Protein AF-A0A926DIK0-F1 (afdb_monomer_lite)

Structure (mmCIF, N/CA/C/O backbone):
data_AF-A0A926DIK0-F1
#
_entry.id   AF-A0A926DIK0-F1
#
loop_
_atom_site.group_PDB
_atom_site.id
_atom_site.type_symbol
_atom_site.label_atom_id
_atom_site.label_alt_id
_atom_site.label_comp_id
_atom_site.label_asym_id
_atom_site.label_entity_id
_atom_site.label_seq_id
_atom_site.pdbx_PDB_ins_code
_atom_site.Cartn_x
_atom_site.Cartn_y
_atom_site.Cartn_z
_atom_site.occupancy
_atom_site.B_iso_or_equiv
_atom_site.auth_seq_id
_atom_site.auth_comp_id
_atom_site.auth_asym_id
_atom_site.auth_atom_id
_atom_site.pdbx_PDB_model_num
ATOM 1 N N . MET A 1 1 ? 5.891 -22.522 -7.531 1.00 52.00 1 MET A N 1
ATOM 2 C CA . MET A 1 1 ? 5.222 -21.951 -6.336 1.00 52.00 1 MET A CA 1
ATOM 3 C C . MET A 1 1 ? 3.835 -21.467 -6.745 1.00 52.00 1 MET A C 1
ATOM 5 O O . MET A 1 1 ? 3.735 -20.766 -7.744 1.00 52.00 1 MET A O 1
ATOM 9 N N . THR A 1 2 ? 2.765 -21.884 -6.063 1.00 61.81 2 THR A N 1
ATOM 10 C CA . THR A 1 2 ? 1.393 -21.467 -6.422 1.00 61.81 2 THR A CA 1
ATOM 11 C C . THR A 1 2 ? 1.157 -19.993 -6.056 1.00 61.81 2 THR A C 1
ATOM 13 O O . THR A 1 2 ? 1.782 -19.482 -5.125 1.00 61.81 2 THR A O 1
ATOM 16 N N . LYS A 1 3 ? 0.244 -19.292 -6.755 1.00 58.56 3 LYS A N 1
ATOM 17 C CA . LYS A 1 3 ? -0.091 -17.874 -6.471 1.00 58.56 3 LYS A CA 1
ATOM 18 C C . LYS A 1 3 ? -0.444 -17.636 -4.993 1.00 58.56 3 LYS A C 1
ATOM 20 O O . LYS A 1 3 ? -0.049 -16.624 -4.430 1.00 58.56 3 LYS A O 1
ATOM 25 N N . ARG A 1 4 ? -1.121 -18.597 -4.349 1.00 57.91 4 ARG A N 1
ATOM 26 C CA . ARG A 1 4 ? -1.450 -18.557 -2.913 1.00 57.91 4 ARG A CA 1
ATOM 27 C C . ARG A 1 4 ? -0.207 -18.624 -2.022 1.00 57.91 4 ARG A C 1
ATOM 29 O O . ARG A 1 4 ? -0.080 -17.791 -1.135 1.00 57.91 4 ARG A O 1
ATOM 36 N N . MET A 1 5 ? 0.733 -19.539 -2.281 1.00 61.88 5 MET A N 1
ATOM 37 C CA . MET A 1 5 ? 1.980 -19.625 -1.501 1.00 61.88 5 MET A CA 1
ATOM 38 C C . MET A 1 5 ? 2.801 -18.334 -1.571 1.00 61.88 5 MET A C 1
ATOM 40 O O . MET A 1 5 ? 3.366 -17.929 -0.561 1.00 61.88 5 MET A O 1
ATOM 44 N N . ARG A 1 6 ? 2.853 -17.674 -2.738 1.00 64.12 6 ARG A N 1
ATOM 45 C CA . ARG A 1 6 ? 3.571 -16.396 -2.899 1.00 64.12 6 ARG A CA 1
ATOM 46 C C . ARG A 1 6 ? 2.996 -15.287 -2.014 1.00 64.12 6 ARG A C 1
ATOM 48 O O . ARG A 1 6 ? 3.759 -14.564 -1.391 1.00 64.12 6 ARG A O 1
ATOM 55 N N . ILE A 1 7 ? 1.670 -15.198 -1.905 1.00 64.06 7 ILE A N 1
ATOM 56 C CA . ILE A 1 7 ? 1.001 -14.204 -1.050 1.00 64.06 7 ILE A CA 1
ATOM 57 C C . ILE A 1 7 ? 1.328 -14.447 0.423 1.00 64.06 7 ILE A C 1
ATOM 59 O O . ILE A 1 7 ? 1.678 -13.505 1.119 1.00 64.06 7 ILE A O 1
ATOM 63 N N . PHE A 1 8 ? 1.258 -15.695 0.895 1.00 63.16 8 PHE A N 1
ATOM 64 C CA . PHE A 1 8 ? 1.608 -16.016 2.284 1.00 63.16 8 PHE A CA 1
ATOM 65 C C . PHE A 1 8 ? 3.072 -15.698 2.602 1.00 63.16 8 PHE A C 1
ATOM 67 O O . PHE A 1 8 ? 3.363 -15.171 3.672 1.00 63.16 8 PHE A O 1
ATOM 74 N N . PHE A 1 9 ? 3.978 -15.977 1.662 1.00 70.00 9 PHE A N 1
ATOM 75 C CA . PHE A 1 9 ? 5.401 -15.698 1.832 1.00 70.00 9 PHE A CA 1
ATOM 76 C C . PHE A 1 9 ? 5.710 -14.196 1.907 1.00 70.00 9 PHE A C 1
ATOM 78 O O . PHE A 1 9 ? 6.619 -13.817 2.630 1.00 70.00 9 PHE A O 1
ATOM 85 N N . LEU A 1 10 ? 4.948 -13.347 1.207 1.00 69.88 10 LEU A N 1
ATOM 86 C CA . LEU A 1 10 ? 5.082 -11.885 1.272 1.00 69.88 10 LEU A CA 1
ATOM 87 C C . LEU A 1 10 ? 4.326 -11.268 2.461 1.00 69.88 10 LEU A C 1
ATOM 89 O O . LEU A 1 10 ? 4.790 -10.302 3.057 1.00 69.88 10 LEU A O 1
ATOM 93 N N . ALA A 1 11 ? 3.179 -11.833 2.841 1.00 68.81 11 ALA A N 1
ATOM 94 C CA . ALA A 1 11 ? 2.358 -11.317 3.934 1.00 68.81 11 ALA A CA 1
ATOM 95 C C . ALA A 1 11 ? 3.003 -11.509 5.311 1.00 68.81 11 ALA A C 1
ATOM 97 O O . ALA A 1 11 ? 2.856 -10.651 6.173 1.00 68.81 11 ALA A O 1
ATOM 98 N N . LEU A 1 12 ? 3.715 -12.620 5.526 1.00 72.00 12 LEU A N 1
ATOM 99 C CA . LEU A 1 12 ? 4.372 -12.905 6.803 1.00 72.00 12 LEU A CA 1
ATOM 100 C C . LEU A 1 12 ? 5.436 -11.848 7.177 1.00 72.00 12 LEU A C 1
ATOM 102 O O . LEU A 1 12 ? 5.334 -11.290 8.271 1.00 72.00 12 LEU A O 1
ATOM 106 N N . PRO A 1 13 ? 6.416 -11.513 6.311 1.00 72.69 13 PRO A N 1
ATOM 107 C CA . PRO A 1 13 ? 7.350 -10.433 6.596 1.00 72.69 13 PRO A CA 1
ATOM 108 C C . PRO A 1 13 ? 6.644 -9.075 6.647 1.00 72.69 13 PRO A C 1
ATOM 110 O O . PRO A 1 13 ? 6.965 -8.289 7.527 1.00 72.69 13 PRO A O 1
ATOM 113 N N . ALA A 1 14 ? 5.643 -8.809 5.798 1.00 72.81 14 ALA A N 1
ATOM 114 C CA . ALA A 1 14 ? 4.889 -7.552 5.847 1.00 72.81 14 ALA A CA 1
ATOM 115 C C . ALA A 1 14 ? 4.163 -7.344 7.192 1.00 72.81 14 ALA A C 1
ATOM 117 O O . ALA A 1 14 ? 4.190 -6.251 7.752 1.00 72.81 14 ALA A O 1
ATOM 118 N N . LEU A 1 15 ? 3.555 -8.395 7.752 1.00 70.44 15 LEU A N 1
ATOM 119 C CA . LEU A 1 15 ? 2.962 -8.359 9.092 1.00 70.44 15 LEU A CA 1
ATOM 120 C C . LEU A 1 15 ? 4.030 -8.153 10.169 1.00 70.44 15 LEU A C 1
ATOM 122 O O . LEU A 1 15 ? 3.824 -7.356 11.078 1.00 70.44 15 LEU A O 1
ATOM 126 N N . LEU A 1 16 ? 5.179 -8.828 10.061 1.00 74.31 16 LEU A N 1
ATOM 127 C CA . LEU A 1 16 ? 6.291 -8.632 10.991 1.00 74.31 16 LEU A CA 1
ATOM 128 C C . LEU A 1 16 ? 6.796 -7.181 10.970 1.00 74.31 16 LEU A C 1
ATOM 130 O O . LEU A 1 16 ? 6.979 -6.597 12.033 1.00 74.31 16 LEU A O 1
ATOM 134 N N . PHE A 1 17 ? 6.975 -6.582 9.790 1.00 70.56 17 PHE A N 1
ATOM 135 C CA . PHE A 1 17 ? 7.366 -5.176 9.649 1.00 70.56 17 PHE A CA 1
ATOM 136 C C . PHE A 1 17 ? 6.332 -4.230 10.265 1.00 70.56 17 PHE A C 1
ATOM 138 O O . PHE A 1 17 ? 6.708 -3.301 10.975 1.00 70.56 17 PHE A O 1
ATOM 145 N N . LEU A 1 18 ? 5.043 -4.513 10.074 1.00 73.62 18 LEU A N 1
ATOM 146 C CA . LEU A 1 18 ? 3.951 -3.757 10.684 1.00 73.62 18 LEU A CA 1
ATOM 147 C C . LEU A 1 18 ? 4.017 -3.808 12.226 1.00 73.62 18 LEU A C 1
ATOM 149 O O . LEU A 1 18 ? 3.893 -2.785 12.897 1.00 73.62 18 LEU A O 1
AT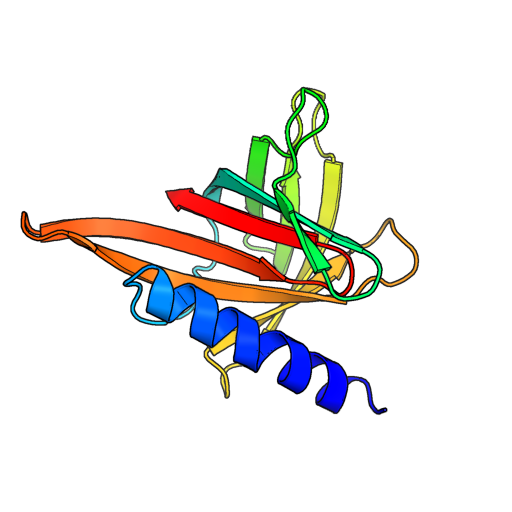OM 153 N N . PHE A 1 19 ? 4.286 -4.985 12.801 1.00 71.56 19 PHE A N 1
ATOM 154 C CA . PHE A 1 19 ? 4.485 -5.135 14.248 1.00 71.56 19 PHE A CA 1
ATOM 155 C C . PHE A 1 19 ? 5.746 -4.423 14.750 1.00 71.56 19 PHE A C 1
ATOM 157 O O . PHE A 1 19 ? 5.711 -3.805 15.812 1.00 71.56 19 PHE A O 1
ATOM 164 N N . LEU A 1 20 ? 6.852 -4.479 14.000 1.00 68.44 20 LEU A N 1
ATOM 165 C CA . LEU A 1 20 ? 8.092 -3.763 14.334 1.00 68.44 20 LEU A CA 1
ATOM 166 C C . LEU A 1 20 ? 7.898 -2.241 14.314 1.00 68.44 20 LEU A C 1
ATOM 168 O O . LEU A 1 20 ? 8.534 -1.527 15.083 1.00 68.44 20 LEU A O 1
ATOM 172 N N . GLN A 1 21 ? 6.974 -1.757 13.487 1.00 66.19 21 GLN A N 1
ATOM 173 C CA . GLN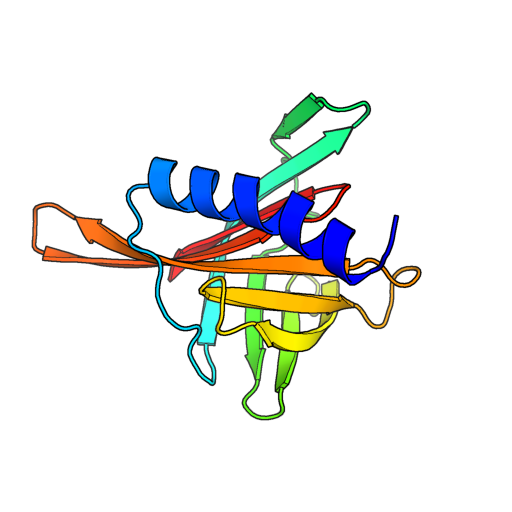 A 1 21 ? 6.503 -0.376 13.474 1.00 66.19 21 GLN A CA 1
ATOM 174 C C . GLN A 1 21 ? 5.541 -0.047 14.634 1.00 66.19 21 GLN A C 1
ATOM 176 O O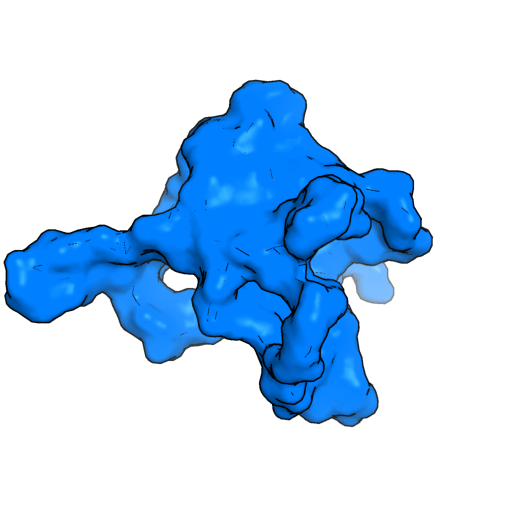 . GLN A 1 21 ? 5.022 1.064 14.687 1.00 66.19 21 GLN A O 1
ATOM 181 N N . GLY A 1 22 ? 5.280 -0.970 15.566 1.00 70.75 22 GLY A N 1
ATOM 182 C CA . GLY A 1 22 ? 4.391 -0.750 16.711 1.00 70.75 22 GLY A CA 1
ATOM 183 C C . GLY A 1 22 ? 2.903 -0.716 16.355 1.00 70.75 22 GLY A C 1
ATOM 184 O O . GLY A 1 22 ? 2.096 -0.231 17.149 1.00 70.75 22 GLY A O 1
ATOM 185 N N . CYS A 1 23 ? 2.527 -1.202 15.172 1.00 77.56 23 CYS A N 1
ATOM 186 C CA . CYS A 1 23 ? 1.140 -1.227 14.733 1.00 77.56 23 CYS A CA 1
ATOM 187 C C . CYS A 1 23 ? 0.448 -2.525 15.160 1.00 77.56 23 CYS A C 1
ATOM 189 O O . CYS A 1 23 ? 0.994 -3.621 15.015 1.00 77.56 23 CYS A O 1
ATOM 191 N N . ALA A 1 24 ? -0.800 -2.407 15.610 1.00 81.88 24 ALA A N 1
ATOM 192 C CA . ALA A 1 24 ? -1.709 -3.539 15.712 1.00 81.88 24 ALA A CA 1
ATOM 193 C C . ALA A 1 24 ? -2.349 -3.792 14.333 1.00 81.88 24 ALA A C 1
ATOM 195 O O . ALA A 1 24 ? -2.938 -2.860 13.774 1.00 81.88 24 ALA A O 1
ATOM 196 N N . PRO A 1 25 ? -2.259 -5.011 13.769 1.00 79.31 25 PRO A N 1
ATOM 197 C CA . PRO A 1 25 ? -2.951 -5.355 12.532 1.00 79.31 25 PRO A CA 1
ATOM 198 C C . PRO A 1 25 ? -4.456 -5.086 12.623 1.00 79.31 25 PRO A C 1
ATOM 200 O O . PRO A 1 25 ? -5.100 -5.402 13.626 1.00 79.31 25 PRO A O 1
ATOM 203 N N . ALA A 1 26 ? -5.018 -4.500 11.569 1.00 79.81 26 ALA A N 1
ATOM 204 C CA . ALA A 1 26 ? -6.419 -4.106 11.514 1.00 79.81 26 ALA A CA 1
ATOM 205 C C . ALA A 1 26 ? -7.033 -4.416 10.141 1.00 79.81 26 ALA A C 1
ATOM 207 O O . ALA A 1 26 ? -6.344 -4.721 9.166 1.00 79.81 26 ALA A O 1
ATOM 208 N N . ALA A 1 27 ? -8.362 -4.355 10.049 1.00 81.50 27 ALA A N 1
ATOM 209 C CA . ALA A 1 27 ? -9.045 -4.498 8.770 1.00 81.50 27 ALA A CA 1
ATOM 210 C C . ALA A 1 27 ? -8.851 -3.233 7.922 1.00 81.50 27 ALA A C 1
ATOM 212 O O . ALA A 1 27 ? -9.096 -2.127 8.397 1.00 81.50 27 ALA A O 1
ATOM 213 N N . LEU A 1 28 ? -8.454 -3.401 6.657 1.00 83.69 28 LEU A N 1
ATOM 214 C CA . LEU A 1 28 ? -8.312 -2.282 5.726 1.00 83.69 28 LEU A CA 1
ATOM 215 C C . LEU A 1 28 ? -9.669 -1.577 5.514 1.00 83.69 28 LEU A C 1
ATOM 217 O O . LEU A 1 28 ? -10.639 -2.274 5.173 1.00 83.69 28 LEU A O 1
ATOM 221 N N . PRO A 1 29 ? -9.744 -0.235 5.637 1.00 85.81 29 PRO A N 1
ATOM 222 C CA . PRO A 1 29 ? -10.982 0.511 5.414 1.00 85.81 29 PRO A CA 1
ATOM 223 C C . PRO A 1 29 ? -11.475 0.398 3.959 1.00 85.81 29 PRO A C 1
ATOM 225 O O . PRO A 1 29 ? -10.785 -0.109 3.070 1.00 85.81 29 PRO A O 1
ATOM 228 N N . GLU A 1 30 ? -12.711 0.834 3.702 1.00 84.88 30 GLU A N 1
ATOM 229 C CA . GLU A 1 30 ? -13.298 0.820 2.350 1.00 84.88 30 GLU A CA 1
ATOM 230 C C . GLU A 1 30 ? -12.676 1.862 1.420 1.00 84.88 30 GLU A C 1
ATOM 232 O O . GLU A 1 30 ? -12.480 1.601 0.233 1.00 84.88 30 GLU A O 1
ATOM 237 N N . THR A 1 31 ? -12.324 3.013 1.983 1.00 88.44 31 THR A N 1
ATOM 238 C CA . THR A 1 31 ? -11.684 4.139 1.305 1.00 88.44 31 THR A CA 1
ATOM 239 C C . THR A 1 31 ? -10.648 4.769 2.222 1.00 88.44 31 THR A C 1
ATOM 241 O O . THR A 1 31 ? -10.788 4.731 3.445 1.00 88.44 31 THR A O 1
ATOM 244 N N . GLY A 1 32 ? -9.643 5.418 1.646 1.00 90.88 32 GLY A N 1
ATOM 245 C CA . GLY A 1 32 ? -8.675 6.193 2.416 1.00 90.88 32 GLY A CA 1
ATOM 246 C C . GLY A 1 32 ? -7.555 6.735 1.545 1.00 90.88 32 GLY A C 1
ATOM 247 O O . GLY A 1 32 ? -7.350 6.252 0.432 1.00 90.88 32 GLY A O 1
ATOM 248 N N . GLY A 1 33 ? -6.858 7.747 2.049 1.00 93.88 33 GLY A N 1
ATOM 249 C CA . GLY A 1 33 ? -5.629 8.273 1.472 1.00 93.88 33 GLY A CA 1
ATOM 250 C C . GLY A 1 33 ? -4.540 8.291 2.536 1.00 93.88 33 GLY A C 1
ATOM 251 O O . GLY A 1 33 ? -4.839 8.607 3.686 1.00 93.88 33 GLY A O 1
ATOM 252 N N . TRP A 1 34 ? -3.321 7.937 2.143 1.00 95.19 34 TRP A N 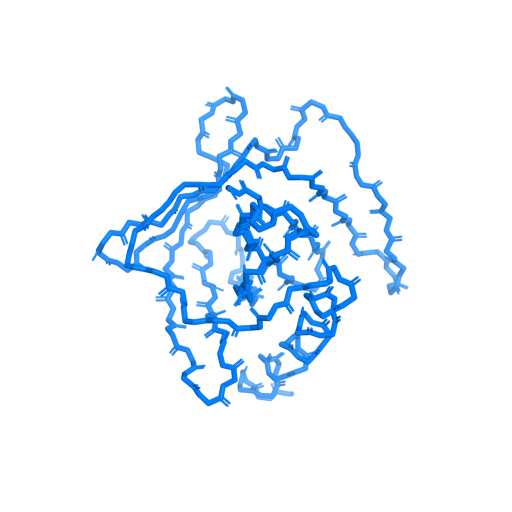1
ATOM 253 C CA . TRP A 1 34 ? -2.139 7.932 3.003 1.00 95.19 34 TRP A CA 1
ATOM 254 C C . TRP A 1 34 ? -0.971 8.591 2.273 1.00 95.19 34 TRP A C 1
ATOM 256 O O . TRP A 1 34 ? -0.844 8.455 1.052 1.00 95.19 34 TRP A O 1
ATOM 266 N N . GLU A 1 35 ? -0.111 9.268 3.021 1.00 95.50 35 GLU A N 1
ATOM 267 C CA . GLU A 1 35 ? 1.120 9.883 2.524 1.00 95.50 35 GLU A CA 1
ATOM 268 C C . GLU A 1 35 ? 2.276 8.886 2.602 1.00 95.50 35 GLU A C 1
ATOM 270 O O . GLU A 1 35 ? 2.261 7.981 3.437 1.00 95.50 35 GLU A O 1
ATOM 275 N N . LEU A 1 36 ? 3.264 8.997 1.711 1.00 93.56 36 LEU A N 1
ATOM 276 C CA . LEU A 1 36 ? 4.445 8.135 1.781 1.00 93.56 36 LEU A CA 1
ATOM 277 C C . LEU A 1 36 ? 5.267 8.487 3.032 1.00 93.56 36 LEU A C 1
ATOM 279 O O . LEU A 1 36 ? 5.742 9.609 3.169 1.00 93.56 36 LEU A O 1
ATOM 283 N N . GLU A 1 37 ? 5.479 7.509 3.912 1.00 92.75 37 GLU A N 1
ATOM 284 C CA . GLU A 1 37 ? 6.376 7.619 5.069 1.00 92.75 37 GLU A CA 1
ATOM 285 C C . GLU A 1 37 ? 7.796 7.176 4.694 1.00 92.75 37 GLU A C 1
ATOM 287 O O . GLU A 1 37 ? 8.779 7.822 5.049 1.00 92.75 37 GLU A O 1
ATOM 292 N N . SER A 1 38 ? 7.919 6.057 3.972 1.00 91.62 38 SER A N 1
ATOM 293 C CA . SER A 1 38 ? 9.211 5.540 3.514 1.00 91.62 38 SER A CA 1
ATOM 294 C C . SER A 1 38 ? 9.072 4.607 2.315 1.00 91.62 38 SER A C 1
ATOM 296 O O . SER A 1 38 ? 8.042 3.960 2.115 1.00 91.62 38 SER A O 1
ATOM 298 N N . ALA A 1 39 ? 10.141 4.519 1.526 1.00 90.94 39 ALA A N 1
ATOM 299 C CA . ALA A 1 39 ? 10.252 3.606 0.400 1.00 90.94 39 ALA A CA 1
ATOM 300 C C . ALA A 1 39 ? 11.572 2.833 0.466 1.00 90.94 39 ALA A C 1
ATOM 302 O O . ALA A 1 39 ? 12.617 3.365 0.847 1.00 90.94 39 ALA A O 1
ATOM 303 N N . SER A 1 40 ? 11.531 1.570 0.066 1.00 90.44 40 SER A N 1
ATOM 304 C CA . SER A 1 40 ? 12.709 0.725 -0.070 1.00 90.44 40 SER A CA 1
ATOM 305 C C . SER A 1 40 ? 12.617 -0.128 -1.327 1.00 90.44 40 SER A C 1
ATOM 307 O O . SER A 1 40 ? 11.532 -0.568 -1.707 1.00 90.44 40 SER A O 1
ATOM 309 N N . ILE A 1 41 ? 13.761 -0.388 -1.948 1.00 87.75 41 ILE A N 1
ATOM 310 C CA . ILE A 1 41 ? 13.905 -1.277 -3.103 1.00 87.75 41 ILE A CA 1
ATOM 311 C C . ILE A 1 41 ? 14.575 -2.565 -2.626 1.00 87.75 41 ILE A C 1
ATOM 313 O O . ILE A 1 41 ? 15.454 -2.541 -1.761 1.00 87.75 41 ILE A O 1
ATOM 317 N N . ILE A 1 42 ? 14.129 -3.693 -3.168 1.00 85.06 42 ILE A N 1
ATOM 318 C CA . ILE A 1 42 ? 14.695 -5.012 -2.908 1.00 85.06 42 ILE A CA 1
ATOM 319 C C . ILE A 1 42 ? 15.530 -5.416 -4.123 1.00 85.06 42 ILE A C 1
ATOM 321 O O . ILE A 1 42 ? 14.984 -5.703 -5.187 1.00 85.06 42 ILE A O 1
ATOM 325 N N . GLU A 1 43 ? 16.849 -5.483 -3.955 1.00 84.12 43 GLU A N 1
ATOM 326 C CA . GLU A 1 43 ? 17.787 -5.900 -5.001 1.00 84.12 43 GLU A CA 1
ATOM 327 C C . GLU A 1 43 ? 18.680 -7.019 -4.473 1.00 84.12 43 GLU A C 1
ATOM 329 O O . GLU A 1 43 ? 19.273 -6.910 -3.404 1.00 84.12 43 GLU A O 1
ATOM 334 N N . ASN A 1 44 ? 18.762 -8.140 -5.199 1.00 84.25 44 ASN A N 1
ATOM 335 C CA . ASN A 1 44 ? 19.580 -9.301 -4.815 1.00 84.25 44 ASN A CA 1
ATOM 336 C C . ASN A 1 44 ? 19.346 -9.797 -3.367 1.00 84.25 44 ASN A C 1
ATOM 338 O O . ASN A 1 44 ? 20.257 -10.307 -2.717 1.00 84.25 44 ASN A O 1
ATOM 342 N N . GLY A 1 45 ? 18.117 -9.651 -2.857 1.00 77.62 45 GLY A N 1
ATOM 343 C CA . GLY A 1 45 ? 17.739 -10.036 -1.492 1.00 77.62 45 GLY A CA 1
ATOM 344 C C . GLY A 1 45 ? 18.153 -9.040 -0.402 1.00 77.62 45 GLY A C 1
ATOM 345 O O . GLY A 1 45 ? 17.939 -9.319 0.777 1.00 77.62 45 GLY A O 1
ATOM 346 N N . GLN A 1 46 ? 18.720 -7.893 -0.774 1.00 83.62 46 GLN A N 1
ATOM 347 C CA . GLN A 1 46 ? 19.029 -6.785 0.125 1.00 83.62 46 GLN A CA 1
ATOM 348 C C . GLN A 1 46 ? 17.962 -5.695 0.017 1.00 83.62 46 GLN A C 1
ATOM 350 O O . GLN A 1 46 ? 17.396 -5.471 -1.050 1.00 83.62 46 GLN A O 1
ATOM 355 N N . ILE A 1 47 ? 17.674 -5.039 1.143 1.00 85.56 47 ILE A N 1
ATOM 356 C CA . ILE A 1 47 ? 16.714 -3.936 1.228 1.00 85.56 47 ILE A CA 1
ATOM 357 C C . ILE A 1 47 ? 17.508 -2.632 1.283 1.00 85.56 47 ILE A C 1
ATOM 359 O O . ILE A 1 47 ? 18.307 -2.431 2.199 1.00 85.56 47 ILE A O 1
ATOM 363 N N . HIS A 1 48 ? 17.269 -1.752 0.317 1.00 87.12 48 HIS A N 1
ATOM 364 C CA . HIS A 1 48 ? 17.897 -0.439 0.218 1.00 87.12 48 HIS A CA 1
ATOM 365 C C . HIS A 1 48 ? 16.842 0.644 0.405 1.00 87.12 48 HIS A C 1
ATOM 367 O O . HIS A 1 48 ? 15.799 0.603 -0.246 1.00 87.12 48 HIS A O 1
ATOM 373 N N . MET A 1 49 ? 17.107 1.621 1.272 1.00 89.62 49 MET A N 1
ATOM 374 C CA . MET A 1 49 ? 16.261 2.810 1.369 1.00 89.62 49 MET A CA 1
ATOM 375 C C . MET A 1 49 ? 16.316 3.574 0.049 1.00 89.62 49 MET A C 1
ATOM 377 O O . MET A 1 49 ? 17.398 3.827 -0.480 1.00 89.62 49 MET A O 1
ATOM 381 N N . ALA A 1 50 ? 15.146 3.899 -0.489 1.00 87.81 50 ALA A N 1
ATOM 382 C CA . ALA A 1 50 ? 15.028 4.658 -1.719 1.00 87.81 50 ALA A CA 1
ATOM 383 C C . ALA A 1 50 ? 14.862 6.143 -1.383 1.00 87.81 50 ALA A C 1
ATOM 385 O O . ALA A 1 50 ? 14.051 6.501 -0.531 1.00 87.81 50 ALA A O 1
ATOM 386 N N . GLU A 1 51 ? 15.608 6.998 -2.078 1.00 85.31 51 GLU A N 1
ATOM 387 C CA . GLU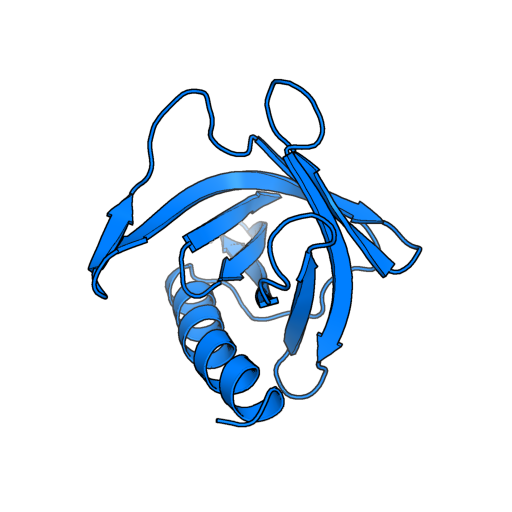 A 1 51 ? 15.565 8.455 -1.940 1.00 85.31 51 GLU A CA 1
ATOM 388 C C . GLU A 1 51 ? 15.495 9.098 -3.333 1.00 85.31 51 GLU A C 1
ATOM 390 O O . GLU A 1 51 ? 16.068 8.578 -4.293 1.00 85.31 51 GLU A O 1
ATOM 395 N N . GLY A 1 52 ? 14.791 10.227 -3.461 1.00 79.00 52 GLY A N 1
ATOM 396 C CA . GLY A 1 52 ? 14.749 11.018 -4.695 1.00 79.00 52 GLY A CA 1
ATOM 397 C C . GLY A 1 52 ? 13.357 11.514 -5.094 1.00 79.00 52 GLY A C 1
ATOM 398 O O . GLY A 1 52 ? 12.345 11.172 -4.489 1.00 79.00 52 GLY A O 1
ATOM 399 N N . GLU A 1 53 ? 13.311 12.326 -6.152 1.00 71.38 53 GLU A N 1
ATOM 400 C CA . GLU A 1 53 ? 12.101 13.047 -6.592 1.00 71.38 53 GLU A CA 1
ATOM 401 C C . GLU A 1 53 ? 11.069 12.173 -7.327 1.00 71.38 53 GLU A C 1
ATOM 403 O O . GLU A 1 53 ? 9.930 12.587 -7.529 1.00 71.38 53 GLU A O 1
ATOM 408 N N . ASN A 1 54 ? 11.452 10.956 -7.720 1.00 79.25 54 ASN A N 1
ATOM 409 C CA . ASN A 1 54 ? 10.590 10.029 -8.463 1.00 79.25 54 ASN A CA 1
ATOM 410 C C . ASN A 1 54 ? 9.874 9.011 -7.564 1.00 79.25 54 ASN A C 1
ATOM 412 O O . ASN A 1 54 ? 9.263 8.066 -8.065 1.00 79.25 54 ASN A O 1
ATOM 416 N N . LEU A 1 55 ? 9.967 9.171 -6.242 1.00 85.69 55 LEU A N 1
ATOM 417 C CA . LEU A 1 55 ? 9.255 8.313 -5.307 1.00 85.69 55 LEU A CA 1
ATOM 418 C C . LEU A 1 55 ? 7.746 8.585 -5.337 1.00 85.69 55 LEU A C 1
ATOM 420 O O . LEU A 1 55 ? 7.307 9.689 -5.679 1.00 85.69 55 LEU A O 1
ATOM 424 N N . PRO A 1 56 ? 6.929 7.591 -4.949 1.00 90.38 56 PRO A N 1
ATOM 425 C CA . PRO A 1 56 ? 5.533 7.837 -4.651 1.00 90.38 56 PRO A CA 1
ATOM 426 C C . PRO A 1 56 ? 5.360 8.964 -3.629 1.00 90.38 56 PRO A C 1
ATOM 428 O O . PRO A 1 56 ? 6.167 9.125 -2.725 1.00 90.38 56 PRO A O 1
ATOM 431 N N . THR A 1 57 ? 4.276 9.719 -3.728 1.00 93.69 57 THR A N 1
ATOM 432 C CA . THR A 1 57 ? 3.906 10.730 -2.723 1.00 93.69 57 THR A CA 1
ATOM 433 C C . THR A 1 57 ? 2.849 10.217 -1.757 1.00 93.69 57 THR A C 1
ATOM 435 O O . THR A 1 57 ? 2.709 10.729 -0.651 1.00 93.69 57 THR A O 1
ATOM 438 N N . GLY A 1 58 ? 2.105 9.186 -2.151 1.00 94.25 58 GLY A N 1
ATOM 439 C CA . GLY A 1 58 ? 1.034 8.628 -1.344 1.00 94.25 58 GLY A CA 1
ATOM 440 C C . GLY A 1 58 ? 0.302 7.498 -2.047 1.00 94.25 58 GLY A C 1
ATOM 441 O O . GLY A 1 58 ? 0.669 7.068 -3.144 1.00 94.25 58 GLY A O 1
ATOM 442 N N . CYS A 1 59 ? -0.767 7.028 -1.425 1.00 93.44 59 CYS A N 1
ATOM 443 C CA . CYS A 1 59 ? -1.675 6.064 -2.023 1.00 93.44 59 CYS A CA 1
ATOM 444 C C . CYS A 1 59 ? -3.130 6.372 -1.672 1.00 93.44 59 CYS A C 1
ATOM 446 O O . CYS A 1 59 ? -3.424 7.076 -0.704 1.00 93.44 59 CYS A O 1
ATOM 448 N N . ARG A 1 60 ? -4.052 5.844 -2.481 1.00 94.00 60 ARG A N 1
ATOM 449 C CA . ARG A 1 60 ? -5.493 5.997 -2.286 1.00 94.00 60 ARG A CA 1
ATOM 450 C C . ARG A 1 60 ? -6.233 4.696 -2.555 1.00 94.00 60 ARG A C 1
ATOM 452 O O . ARG A 1 60 ? -5.982 4.037 -3.564 1.00 94.00 60 ARG A O 1
ATOM 459 N N . LEU A 1 61 ? -7.172 4.362 -1.676 1.00 90.69 61 LEU A N 1
ATOM 460 C CA . LEU A 1 61 ? -8.165 3.311 -1.876 1.00 90.69 61 LEU A CA 1
ATOM 461 C C . LEU A 1 61 ? -9.497 3.925 -2.279 1.00 90.69 61 LEU A C 1
ATOM 463 O O . LEU A 1 61 ? -9.992 4.846 -1.627 1.00 90.69 61 LEU A O 1
ATOM 467 N N . GLU A 1 62 ? -10.087 3.357 -3.320 1.00 87.56 62 GLU A N 1
ATOM 468 C CA . GLU A 1 62 ? -11.382 3.749 -3.856 1.00 87.56 62 GLU A CA 1
ATOM 469 C C . GLU A 1 62 ? -12.447 2.717 -3.450 1.00 87.56 62 GLU A C 1
ATOM 471 O O . GLU A 1 62 ? -12.193 1.505 -3.428 1.00 87.56 62 GLU A O 1
ATOM 476 N N . GLY A 1 63 ? -13.678 3.177 -3.206 1.00 79.88 63 GLY A N 1
ATOM 477 C CA . GLY A 1 63 ? -14.785 2.329 -2.733 1.00 79.88 63 GLY A CA 1
ATOM 478 C C . GLY A 1 63 ? -15.265 1.281 -3.747 1.00 79.88 63 GLY A C 1
ATOM 479 O O . GLY A 1 63 ? -16.082 0.426 -3.424 1.00 79.88 63 GLY A O 1
ATOM 480 N N . ASN A 1 64 ? -14.744 1.308 -4.974 1.00 84.88 64 ASN A N 1
ATOM 481 C CA . ASN A 1 64 ? -15.036 0.339 -6.031 1.00 84.88 64 ASN A CA 1
ATOM 482 C C . ASN A 1 64 ? -14.017 -0.819 -6.103 1.00 84.88 64 ASN A C 1
ATOM 484 O O . ASN A 1 64 ? -13.969 -1.524 -7.110 1.00 84.88 64 ASN A O 1
ATOM 488 N N . GLY A 1 65 ? -13.181 -1.003 -5.073 1.00 84.50 65 GLY A N 1
ATOM 489 C CA . GLY A 1 65 ? -12.179 -2.077 -5.030 1.00 84.50 65 GLY A CA 1
ATOM 490 C C . GLY A 1 65 ? -10.905 -1.779 -5.827 1.00 84.50 65 GLY A C 1
ATOM 491 O O . GLY A 1 65 ? -10.123 -2.690 -6.116 1.00 84.50 65 GLY A O 1
ATOM 492 N N . THR A 1 66 ? -10.689 -0.515 -6.198 1.00 89.38 66 THR A N 1
ATOM 493 C CA . THR A 1 66 ? -9.461 -0.071 -6.869 1.00 89.38 66 THR A CA 1
ATOM 494 C C . THR A 1 66 ? -8.539 0.677 -5.916 1.00 89.38 66 THR A C 1
ATOM 496 O O . THR A 1 66 ? -8.964 1.201 -4.887 1.00 89.38 66 THR A O 1
ATOM 499 N N . PHE A 1 67 ? -7.253 0.699 -6.251 1.00 89.81 67 PHE A N 1
ATOM 500 C CA . PHE A 1 67 ? -6.246 1.462 -5.527 1.00 89.81 67 PHE A CA 1
ATOM 501 C C . PHE A 1 67 ? -5.344 2.217 -6.501 1.00 89.81 67 PHE A C 1
ATOM 503 O O . PHE A 1 67 ? -5.184 1.806 -7.655 1.00 89.81 67 PHE A O 1
ATOM 510 N N . ALA A 1 68 ? -4.747 3.305 -6.030 1.00 91.25 68 ALA A N 1
ATOM 511 C CA . ALA A 1 68 ? -3.788 4.105 -6.775 1.00 91.25 68 ALA A CA 1
ATOM 512 C C . ALA A 1 68 ? -2.567 4.439 -5.912 1.00 91.25 68 ALA A C 1
ATOM 514 O O . ALA A 1 68 ? -2.706 4.747 -4.731 1.00 91.25 68 ALA A O 1
ATOM 515 N N . ILE A 1 69 ? -1.386 4.405 -6.523 1.00 90.88 69 ILE A N 1
ATOM 516 C CA . ILE A 1 69 ? -0.143 4.969 -5.996 1.00 90.88 69 ILE A CA 1
ATOM 517 C C . ILE A 1 69 ? 0.072 6.306 -6.698 1.00 90.88 69 ILE A C 1
ATOM 519 O O . ILE A 1 69 ? -0.001 6.388 -7.927 1.00 90.88 69 ILE A O 1
ATOM 523 N N . LEU A 1 70 ? 0.294 7.353 -5.916 1.00 92.50 70 LEU A N 1
ATOM 524 C CA . LEU A 1 70 ? 0.428 8.730 -6.375 1.00 92.50 70 LEU A CA 1
ATOM 525 C C . LEU A 1 70 ? 1.908 9.086 -6.516 1.00 92.50 70 LEU A C 1
ATOM 527 O O . LEU A 1 70 ? 2.737 8.561 -5.781 1.00 92.50 70 LEU A O 1
ATOM 531 N N . SER A 1 71 ? 2.230 9.975 -7.447 1.00 90.50 71 SER A N 1
ATOM 532 C CA . SER A 1 71 ? 3.543 10.602 -7.612 1.00 90.50 71 SER A CA 1
ATOM 533 C C . SER A 1 71 ? 3.369 12.118 -7.759 1.00 90.50 71 SER A C 1
ATOM 535 O O . SER A 1 71 ? 2.237 12.587 -7.937 1.00 90.50 71 SER A O 1
ATOM 537 N N . PRO A 1 72 ? 4.452 12.917 -7.741 1.00 86.38 72 PRO A N 1
ATOM 538 C CA . PRO A 1 72 ? 4.342 14.362 -7.941 1.00 86.38 72 PRO A CA 1
ATOM 539 C C . PRO A 1 72 ? 3.689 14.742 -9.283 1.00 86.38 72 PRO A C 1
ATOM 541 O O . PRO A 1 72 ? 3.065 15.793 -9.396 1.00 86.38 72 PRO A O 1
ATOM 544 N N . GLN A 1 73 ? 3.798 13.878 -10.299 1.00 86.56 73 GLN A N 1
ATOM 545 C CA . GLN A 1 73 ? 3.260 14.095 -11.646 1.00 86.56 73 GLN A CA 1
ATOM 546 C C . GLN A 1 73 ? 1.846 13.514 -11.848 1.00 86.56 73 GLN A C 1
ATOM 548 O O . GLN A 1 73 ? 1.294 13.632 -12.942 1.00 86.56 73 GLN A O 1
ATOM 553 N N . GLY A 1 74 ? 1.245 12.884 -10.830 1.00 87.06 74 GLY A N 1
ATOM 554 C CA . GLY A 1 74 ? -0.110 12.332 -10.900 1.00 87.06 74 GLY A CA 1
ATOM 555 C C . GLY A 1 74 ? -0.222 10.915 -10.337 1.00 87.06 74 GLY A C 1
ATOM 556 O O . GLY A 1 74 ? 0.107 10.662 -9.185 1.00 87.06 74 GLY A O 1
ATOM 557 N N . THR A 1 75 ? -0.771 9.981 -11.119 1.00 88.31 75 THR A N 1
ATOM 558 C CA . THR A 1 75 ? -0.897 8.570 -10.709 1.00 88.31 75 THR A CA 1
ATOM 559 C C . THR A 1 75 ? 0.289 7.773 -11.237 1.00 88.31 75 THR A C 1
ATOM 561 O O . THR A 1 75 ? 0.397 7.568 -12.443 1.00 88.31 75 THR A O 1
ATOM 564 N N . ALA A 1 76 ? 1.145 7.297 -10.333 1.00 86.06 76 ALA A N 1
ATOM 565 C CA . ALA A 1 76 ? 2.281 6.434 -10.654 1.00 86.06 76 ALA A CA 1
ATOM 566 C C . ALA A 1 76 ? 1.827 5.015 -11.023 1.00 86.06 76 ALA A C 1
ATOM 568 O O . ALA A 1 76 ? 2.348 4.411 -11.957 1.00 86.06 76 ALA A O 1
ATOM 569 N N . ALA A 1 77 ? 0.842 4.478 -10.299 1.00 86.50 77 ALA A N 1
ATOM 570 C CA . ALA A 1 77 ? 0.298 3.154 -10.572 1.00 86.50 77 ALA A CA 1
ATOM 571 C C . ALA A 1 77 ? -1.170 3.051 -10.154 1.00 86.50 77 ALA A C 1
ATOM 573 O O . ALA A 1 77 ? -1.616 3.727 -9.229 1.00 86.50 77 ALA A O 1
ATOM 574 N N . LYS A 1 78 ? -1.924 2.167 -10.811 1.00 88.75 78 LYS A N 1
ATOM 575 C CA . LYS A 1 78 ? -3.309 1.843 -10.451 1.00 88.75 78 LYS A CA 1
ATOM 576 C C . LYS A 1 78 ? -3.527 0.339 -10.507 1.00 88.75 78 LYS A C 1
ATOM 578 O O . LYS A 1 78 ? -2.922 -0.346 -11.333 1.00 88.75 78 LYS A O 1
ATOM 583 N N . GLY A 1 79 ? -4.411 -0.163 -9.659 1.00 88.06 79 GLY A N 1
ATOM 584 C CA . GLY A 1 79 ? -4.742 -1.576 -9.628 1.00 88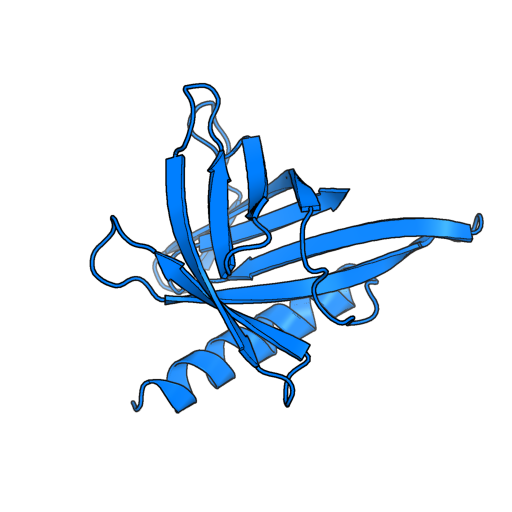.06 79 GLY A CA 1
ATOM 585 C C . GLY A 1 79 ? -6.053 -1.896 -8.930 1.00 88.06 79 GLY A C 1
ATOM 586 O O . GLY A 1 79 ? -6.838 -1.006 -8.590 1.00 88.06 79 GLY A O 1
ATOM 587 N N . THR A 1 80 ? -6.278 -3.187 -8.715 1.00 88.69 80 THR A N 1
ATOM 588 C CA . THR A 1 80 ? -7.373 -3.720 -7.900 1.00 88.69 80 THR A CA 1
ATOM 589 C C . THR A 1 80 ? -6.820 -4.319 -6.615 1.00 88.69 80 THR A C 1
ATOM 591 O O . THR A 1 80 ? -5.677 -4.784 -6.563 1.00 88.69 80 THR A O 1
ATOM 594 N N . TYR A 1 81 ? -7.626 -4.308 -5.556 1.00 86.38 81 TYR A N 1
ATOM 595 C CA . TYR A 1 81 ? -7.276 -4.980 -4.312 1.00 86.38 81 TYR A CA 1
ATOM 596 C C . TYR A 1 81 ? -8.328 -6.021 -3.940 1.00 86.38 81 TYR A C 1
ATOM 598 O O . TYR A 1 81 ? -9.525 -5.842 -4.147 1.00 86.38 81 TYR A O 1
ATOM 606 N N . THR A 1 82 ? -7.879 -7.143 -3.386 1.00 83.81 82 THR A N 1
ATOM 607 C CA . THR A 1 82 ? -8.751 -8.196 -2.857 1.00 83.81 82 THR A CA 1
ATOM 608 C C . THR A 1 82 ? -8.403 -8.444 -1.401 1.00 83.81 82 THR A C 1
ATOM 610 O O . THR A 1 82 ? -7.259 -8.777 -1.081 1.00 83.81 82 THR A O 1
ATOM 613 N N . ARG A 1 83 ? -9.391 -8.320 -0.512 1.00 82.12 83 ARG A N 1
ATOM 614 C CA . ARG A 1 83 ? -9.210 -8.603 0.915 1.00 82.12 83 ARG A CA 1
ATOM 615 C C . ARG A 1 83 ? -8.923 -10.089 1.139 1.00 82.12 83 ARG A C 1
ATOM 617 O O . ARG A 1 83 ? -9.561 -10.946 0.532 1.00 82.12 83 ARG A O 1
ATOM 624 N N . GLN A 1 84 ? -7.964 -10.385 2.012 1.00 79.56 84 GLN A N 1
ATOM 625 C CA . GLN A 1 84 ? -7.602 -11.735 2.447 1.00 79.56 84 GLN A CA 1
ATOM 626 C C . GLN A 1 84 ? -7.869 -11.843 3.960 1.00 79.56 84 GLN A C 1
ATOM 628 O O . GLN A 1 84 ? -6.955 -11.634 4.762 1.00 79.56 84 GLN A O 1
ATOM 633 N N . PRO A 1 85 ? -9.114 -12.155 4.381 1.00 70.50 85 PRO A N 1
ATOM 634 C CA . PRO A 1 85 ? -9.530 -12.060 5.785 1.00 70.50 85 PRO A CA 1
ATOM 635 C C . PRO A 1 85 ? -8.692 -12.913 6.741 1.00 70.50 85 PRO A C 1
ATOM 637 O O . PRO A 1 85 ? -8.457 -12.512 7.873 1.00 70.50 85 PRO A O 1
ATOM 640 N N . MET A 1 86 ? -8.197 -14.065 6.273 1.00 69.69 86 MET A N 1
ATOM 641 C CA . MET A 1 86 ? -7.441 -15.018 7.096 1.00 69.69 86 MET A CA 1
ATOM 642 C C . MET A 1 86 ? -6.106 -14.474 7.622 1.00 69.69 86 MET A C 1
ATOM 644 O O . MET A 1 86 ? -5.568 -15.028 8.572 1.00 69.69 86 MET A O 1
ATOM 648 N N . ILE A 1 87 ? -5.555 -13.437 6.989 1.00 66.38 87 ILE A N 1
ATOM 649 C CA . ILE A 1 87 ? -4.222 -12.897 7.300 1.00 66.38 87 ILE A CA 1
ATOM 650 C C . ILE A 1 87 ? -4.240 -11.383 7.535 1.00 66.38 87 ILE A C 1
ATOM 652 O O . ILE A 1 87 ? -3.179 -10.772 7.556 1.00 66.38 87 ILE A O 1
ATOM 656 N N . GLN A 1 88 ? -5.430 -10.776 7.661 1.00 71.69 88 GLN A N 1
ATOM 657 C CA . GLN A 1 88 ? -5.606 -9.323 7.832 1.00 71.69 88 GLN A CA 1
ATOM 658 C C . GLN A 1 88 ? -4.768 -8.490 6.840 1.00 71.69 88 GLN A C 1
ATOM 660 O O . GLN A 1 88 ? -4.212 -7.447 7.166 1.00 71.69 88 GLN A O 1
ATOM 665 N N . ALA A 1 89 ? -4.687 -8.974 5.601 1.00 67.81 89 ALA A N 1
ATOM 666 C CA . ALA A 1 89 ? -3.946 -8.345 4.520 1.00 67.81 89 ALA A CA 1
ATOM 667 C C . ALA A 1 89 ? -4.851 -8.163 3.301 1.00 67.81 89 ALA A C 1
ATOM 669 O O . ALA A 1 89 ? -5.921 -8.771 3.173 1.00 67.81 89 ALA A O 1
ATOM 670 N N . VAL A 1 90 ? -4.395 -7.352 2.361 1.00 72.56 90 VAL A N 1
ATOM 671 C CA . VAL A 1 90 ? -4.963 -7.244 1.026 1.00 72.56 90 VAL A CA 1
ATOM 672 C C . VAL A 1 90 ? -3.948 -7.691 -0.002 1.00 72.56 90 VAL A C 1
ATOM 674 O O . VAL A 1 90 ? -2.753 -7.447 0.105 1.00 72.56 90 VAL A O 1
ATOM 677 N N . ARG A 1 91 ? -4.435 -8.373 -1.029 1.00 76.75 91 ARG A N 1
ATOM 678 C CA . ARG A 1 91 ? -3.652 -8.646 -2.224 1.00 76.75 91 ARG A CA 1
ATOM 679 C C . ARG A 1 91 ? -3.874 -7.504 -3.200 1.00 76.75 91 ARG A C 1
ATOM 681 O O . ARG A 1 91 ? -5.025 -7.189 -3.488 1.00 76.75 91 ARG A O 1
ATOM 688 N N . LEU A 1 92 ? -2.792 -6.941 -3.711 1.00 75.44 92 LEU A N 1
ATOM 689 C CA . LEU A 1 92 ? -2.790 -5.856 -4.681 1.00 75.44 92 LEU A CA 1
ATOM 690 C C . LEU A 1 92 ? -2.356 -6.412 -6.040 1.00 75.44 92 LEU A C 1
ATOM 692 O O . LEU A 1 92 ? -1.337 -7.102 -6.141 1.00 75.44 92 LEU A O 1
ATOM 696 N N . GLU A 1 93 ? -3.144 -6.135 -7.074 1.00 78.31 93 GLU A N 1
ATOM 697 C CA . GLU A 1 93 ? -2.826 -6.458 -8.467 1.00 78.31 93 GLU A CA 1
ATOM 698 C C . GLU A 1 93 ? -2.715 -5.157 -9.267 1.00 78.31 93 GLU A C 1
ATOM 700 O O . GLU A 1 93 ? -3.709 -4.454 -9.459 1.00 78.31 93 GLU A O 1
ATOM 705 N N . PHE A 1 94 ? -1.505 -4.820 -9.717 1.00 76.69 94 PHE A N 1
ATOM 706 C CA . PHE A 1 94 ? -1.255 -3.621 -10.519 1.00 76.69 94 PHE A CA 1
ATOM 707 C C . PHE A 1 94 ? -1.629 -3.853 -11.991 1.00 76.69 94 PHE A C 1
ATOM 709 O O . PHE A 1 94 ? -1.328 -4.901 -12.559 1.00 76.69 94 PHE A O 1
ATOM 716 N N . LEU A 1 95 ? -2.272 -2.864 -12.621 1.00 59.47 95 LEU A N 1
ATOM 717 C CA . LEU A 1 95 ? -2.776 -2.963 -13.999 1.00 59.47 95 LEU A CA 1
ATOM 718 C C . LEU A 1 95 ? -1.715 -2.665 -15.075 1.00 59.47 95 LEU A C 1
ATOM 720 O O . LEU A 1 95 ? -1.933 -3.020 -16.229 1.00 59.47 95 LEU A O 1
ATOM 724 N N . PHE A 1 96 ? -0.590 -2.024 -14.726 1.00 49.81 96 PHE A N 1
ATOM 725 C CA . PHE A 1 96 ? 0.353 -1.445 -15.704 1.00 49.81 96 PHE A CA 1
ATOM 726 C C . PHE A 1 96 ? 1.825 -1.867 -15.553 1.00 49.81 96 PHE A C 1
ATOM 728 O O . PHE A 1 96 ? 2.685 -1.321 -16.234 1.00 49.81 96 PHE A O 1
ATOM 735 N N . SER A 1 97 ? 2.133 -2.855 -14.716 1.00 47.31 97 SER A N 1
ATOM 736 C CA . SER A 1 97 ? 3.464 -3.476 -14.673 1.00 47.31 97 SER A CA 1
ATOM 737 C C . SER A 1 97 ? 3.284 -4.983 -14.671 1.00 47.31 97 SER A C 1
ATOM 739 O O . SER A 1 97 ? 2.610 -5.471 -13.765 1.00 47.31 97 SER A O 1
ATOM 741 N N . ASP A 1 98 ? 3.825 -5.681 -15.673 1.00 43.47 98 ASP A N 1
ATOM 742 C CA . ASP A 1 98 ? 3.890 -7.142 -15.844 1.00 43.47 98 ASP A CA 1
ATOM 743 C C . ASP A 1 98 ? 3.391 -7.963 -14.644 1.00 43.47 98 ASP A C 1
ATOM 745 O O . ASP A 1 98 ? 4.178 -8.473 -13.857 1.00 43.47 98 ASP A O 1
ATOM 749 N N . ALA A 1 99 ? 2.065 -8.045 -14.471 1.00 48.22 99 ALA A N 1
ATOM 750 C CA . ALA A 1 99 ? 1.376 -8.754 -13.391 1.00 48.22 99 ALA A CA 1
ATOM 751 C C . ALA A 1 99 ? 2.126 -8.803 -12.034 1.00 48.22 99 ALA A C 1
ATOM 753 O O . ALA A 1 99 ? 2.175 -9.863 -11.396 1.00 48.22 99 ALA A O 1
ATOM 754 N N . SER A 1 100 ? 2.712 -7.687 -11.582 1.00 62.28 100 SER A N 1
ATOM 755 C CA . SER A 1 100 ? 3.374 -7.650 -10.280 1.00 62.28 100 SER A CA 1
ATOM 756 C C . SER A 1 100 ? 2.291 -7.721 -9.201 1.00 62.28 100 SER A C 1
ATOM 758 O O . SER A 1 100 ? 1.339 -6.939 -9.150 1.00 62.28 100 SER A O 1
ATOM 760 N N . THR A 1 101 ? 2.353 -8.761 -8.375 1.00 72.62 101 THR A N 1
ATOM 761 C CA . THR A 1 101 ? 1.499 -8.887 -7.191 1.00 72.62 101 THR A CA 1
ATOM 762 C C . THR A 1 101 ? 2.232 -8.319 -5.998 1.00 72.62 101 THR A C 1
ATOM 764 O O . THR A 1 101 ? 3.313 -8.808 -5.677 1.00 72.62 101 THR A O 1
ATOM 767 N N . ALA A 1 102 ? 1.602 -7.384 -5.295 1.00 82.38 102 ALA A N 1
ATOM 768 C CA . ALA A 1 102 ? 2.037 -6.970 -3.969 1.00 82.38 102 ALA A CA 1
ATOM 769 C C . ALA A 1 102 ? 1.026 -7.408 -2.906 1.00 82.38 102 ALA A C 1
ATOM 771 O O . ALA A 1 102 ? -0.118 -7.782 -3.193 1.00 82.38 102 ALA A O 1
ATOM 772 N N . VAL A 1 103 ? 1.465 -7.363 -1.659 1.00 84.81 103 VAL A N 1
ATOM 773 C CA . VAL A 1 103 ? 0.626 -7.530 -0.480 1.00 84.81 103 VAL A CA 1
ATOM 774 C C . VAL A 1 103 ? 0.582 -6.198 0.249 1.00 84.81 103 VAL A C 1
ATOM 776 O O . VAL A 1 103 ? 1.622 -5.608 0.503 1.00 84.81 103 VAL A O 1
ATOM 779 N N . GLY A 1 104 ? -0.619 -5.729 0.562 1.00 86.00 104 GLY A N 1
ATOM 780 C CA . GLY A 1 104 ? -0.849 -4.621 1.476 1.00 86.00 104 GLY A CA 1
ATOM 781 C C . GLY A 1 104 ? -1.193 -5.153 2.865 1.00 86.00 104 GLY A C 1
ATOM 782 O O . GLY A 1 104 ? -2.111 -5.962 2.985 1.00 86.00 104 GLY A O 1
ATOM 783 N N . THR A 1 105 ? -0.514 -4.714 3.914 1.00 86.81 105 THR A N 1
ATOM 784 C CA . THR A 1 105 ? -0.907 -4.951 5.311 1.00 86.81 105 THR A CA 1
ATOM 785 C C . THR A 1 105 ? -1.254 -3.624 5.962 1.00 86.81 105 THR A C 1
ATOM 787 O O . THR A 1 105 ? -0.592 -2.617 5.730 1.00 86.81 105 THR A O 1
ATOM 790 N N . TYR A 1 106 ? -2.327 -3.611 6.747 1.00 86.75 106 TYR A N 1
ATOM 791 C CA . TYR A 1 106 ? -2.827 -2.404 7.393 1.00 86.75 106 TYR A CA 1
ATOM 792 C C . TYR A 1 106 ? -2.824 -2.572 8.903 1.00 86.75 106 TYR A C 1
ATOM 794 O O . TYR A 1 106 ? -3.179 -3.635 9.419 1.00 86.75 106 TYR A O 1
ATOM 802 N N . GLY A 1 107 ? -2.439 -1.517 9.607 1.00 86.62 107 GLY A N 1
ATOM 803 C CA . GLY A 1 107 ? -2.479 -1.491 11.056 1.00 86.62 107 GLY A CA 1
ATOM 804 C C . GLY A 1 107 ? -2.594 -0.092 11.612 1.00 86.62 107 GLY A C 1
ATOM 805 O O . GLY A 1 107 ? -2.441 0.899 10.904 1.00 86.62 107 GLY A O 1
ATOM 806 N N . ILE A 1 108 ? -2.866 -0.042 12.908 1.00 87.00 108 ILE A N 1
ATOM 807 C CA . ILE A 1 108 ? -3.009 1.198 13.661 1.00 87.00 108 ILE A CA 1
ATOM 808 C C . ILE A 1 108 ? -1.909 1.225 14.716 1.00 87.00 108 ILE A C 1
ATOM 810 O O . ILE A 1 108 ? -1.802 0.312 15.540 1.00 87.00 108 ILE A O 1
ATOM 814 N N . ARG A 1 109 ? -1.081 2.265 14.675 1.00 84.81 109 ARG A N 1
ATOM 815 C CA . ARG A 1 109 ? -0.124 2.618 15.720 1.00 84.81 109 ARG A CA 1
ATOM 816 C C . ARG A 1 109 ? -0.828 3.523 16.724 1.00 84.81 109 ARG A C 1
ATOM 818 O O . ARG A 1 109 ? -1.408 4.531 16.334 1.00 84.81 109 ARG A O 1
ATOM 825 N N . THR A 1 110 ? -0.729 3.198 18.008 1.00 83.56 110 THR A N 1
ATOM 826 C CA . THR A 1 110 ? -1.216 4.061 19.094 1.00 83.56 110 THR A CA 1
ATOM 827 C C . THR A 1 110 ? -0.021 4.576 19.884 1.00 83.56 110 THR A C 1
ATOM 829 O O . THR A 1 110 ? 0.757 3.786 20.420 1.00 83.56 110 THR A O 1
ATOM 832 N N . TYR A 1 111 ? 0.135 5.894 19.942 1.00 83.62 111 TYR A N 1
ATOM 833 C CA . TYR A 1 111 ? 1.189 6.566 20.694 1.00 83.62 111 TYR A CA 1
ATOM 834 C C . TYR A 1 111 ? 0.831 6.672 22.185 1.00 83.62 111 TYR A C 1
ATOM 836 O O . TYR A 1 111 ? -0.313 6.469 22.593 1.00 83.62 111 TYR A O 1
ATOM 844 N N . ALA A 1 112 ? 1.825 6.983 23.021 1.00 81.88 112 ALA A N 1
ATOM 845 C CA . ALA A 1 112 ? 1.664 7.038 24.478 1.00 81.88 112 ALA A CA 1
ATOM 846 C C . ALA A 1 112 ? 0.676 8.121 24.955 1.00 81.88 112 ALA A C 1
ATOM 848 O O . ALA A 1 112 ? 0.104 7.996 26.035 1.00 81.88 112 ALA A O 1
ATOM 849 N N . ASP A 1 113 ? 0.468 9.164 24.152 1.00 88.75 113 ASP A N 1
ATOM 850 C CA . ASP A 1 113 ? -0.512 10.232 24.377 1.00 88.75 113 ASP A CA 1
ATOM 851 C C . ASP A 1 113 ? -1.937 9.856 23.915 1.00 88.75 113 ASP A C 1
ATOM 853 O O . ASP A 1 113 ? -2.865 10.649 24.062 1.00 88.75 113 ASP A O 1
ATOM 857 N N . GLY A 1 114 ? -2.122 8.648 23.372 1.00 84.69 114 GLY A N 1
ATOM 858 C CA . GLY A 1 114 ? -3.385 8.162 22.823 1.00 84.69 114 GLY A CA 1
ATOM 859 C C . GLY A 1 114 ? -3.633 8.555 21.366 1.00 84.69 114 GLY A C 1
ATOM 860 O O . GLY A 1 114 ? -4.629 8.107 20.794 1.00 84.69 114 GLY A O 1
ATOM 861 N N . THR A 1 115 ? -2.743 9.338 20.746 1.00 88.75 115 THR A N 1
ATOM 862 C CA . THR A 1 115 ? -2.815 9.655 19.317 1.00 88.75 115 THR A CA 1
ATOM 863 C C . THR A 1 115 ? -2.714 8.364 18.507 1.00 88.75 115 THR A C 1
ATOM 865 O O . THR A 1 115 ? -1.907 7.485 18.815 1.00 88.75 115 THR A O 1
ATOM 868 N N . GLN A 1 116 ? -3.535 8.232 17.467 1.00 88.44 116 GLN A N 1
ATOM 869 C CA . GLN A 1 116 ? -3.498 7.092 16.555 1.00 88.44 116 GLN A CA 1
ATOM 870 C C . GLN A 1 116 ? -2.968 7.522 15.199 1.00 88.44 116 GLN A C 1
ATOM 872 O O . GLN A 1 116 ? -3.262 8.620 14.734 1.00 88.44 116 GLN A O 1
ATOM 877 N N . SER A 1 117 ? -2.209 6.634 14.571 1.00 89.19 117 SER A N 1
ATOM 878 C CA . SER A 1 117 ? -1.817 6.765 13.179 1.00 89.19 117 SER A CA 1
ATOM 879 C C . SER A 1 117 ? -2.016 5.444 12.460 1.00 89.19 117 SER A C 1
ATOM 881 O O . SER A 1 117 ? -1.796 4.365 13.009 1.00 89.19 117 SER A O 1
ATOM 883 N N . GLU A 1 118 ? -2.484 5.533 11.231 1.00 91.56 118 GLU A N 1
ATOM 884 C CA . GLU A 1 118 ? -2.809 4.395 10.399 1.00 91.56 118 GLU A CA 1
ATOM 885 C C . GLU A 1 118 ? -1.679 4.146 9.413 1.00 91.56 118 GLU A C 1
ATOM 887 O O . GLU A 1 118 ? -1.289 5.037 8.663 1.00 91.56 118 GLU A O 1
ATOM 892 N N . THR A 1 119 ? -1.196 2.911 9.363 1.00 90.69 119 THR A N 1
ATOM 893 C CA . THR A 1 119 ? -0.124 2.509 8.460 1.00 90.69 119 THR A CA 1
ATOM 894 C C . THR A 1 119 ? -0.641 1.512 7.438 1.00 90.69 119 THR A C 1
ATOM 896 O O . THR A 1 119 ? -1.247 0.500 7.796 1.00 90.69 119 THR A O 1
ATOM 899 N N . LEU A 1 120 ? -0.359 1.777 6.163 1.00 90.62 120 LEU A N 1
ATOM 900 C CA . LEU A 1 120 ? -0.518 0.825 5.071 1.00 90.62 120 LEU A CA 1
ATOM 901 C C . LEU A 1 120 ? 0.863 0.483 4.512 1.00 90.62 120 LEU A C 1
ATOM 903 O O . LEU A 1 120 ? 1.517 1.320 3.896 1.00 90.62 120 LEU A O 1
ATOM 907 N N . LEU A 1 121 ? 1.289 -0.760 4.703 1.00 90.12 121 LEU A N 1
ATOM 908 C CA . LEU A 1 121 ? 2.543 -1.278 4.174 1.00 90.12 121 LEU A CA 1
ATOM 909 C C . LEU A 1 121 ? 2.263 -2.074 2.901 1.00 90.12 121 LEU A C 1
ATOM 911 O O . LEU A 1 121 ? 1.500 -3.035 2.933 1.00 90.12 121 LEU A O 1
ATOM 915 N N . ILE A 1 122 ? 2.882 -1.702 1.784 1.00 89.12 122 ILE A N 1
ATOM 916 C CA . ILE A 1 122 ? 2.807 -2.436 0.520 1.00 89.12 122 ILE A CA 1
ATOM 917 C C . ILE A 1 122 ? 4.148 -3.116 0.266 1.00 89.12 122 ILE A C 1
ATOM 919 O O . ILE A 1 122 ? 5.172 -2.456 0.121 1.00 89.12 122 ILE A O 1
ATOM 923 N N . THR A 1 123 ? 4.137 -4.439 0.164 1.00 86.50 123 THR A N 1
ATOM 924 C CA . THR A 1 123 ? 5.325 -5.270 -0.038 1.00 86.50 123 THR A CA 1
ATOM 925 C C . THR A 1 123 ? 5.192 -6.083 -1.317 1.00 86.50 123 THR A C 1
ATOM 927 O O . THR A 1 123 ? 4.221 -6.821 -1.504 1.00 86.50 123 THR A O 1
ATOM 930 N N . SER A 1 124 ? 6.183 -5.974 -2.192 1.00 84.88 124 SER A N 1
ATOM 931 C CA . SER A 1 124 ? 6.356 -6.826 -3.367 1.00 84.88 124 SER A CA 1
ATOM 932 C C . SER A 1 124 ? 7.679 -7.594 -3.268 1.00 84.88 124 SER A C 1
ATOM 934 O O . SER A 1 124 ? 8.322 -7.634 -2.221 1.00 84.88 124 SER A O 1
ATOM 936 N N . ASP A 1 125 ? 8.073 -8.245 -4.356 1.00 81.69 125 ASP A N 1
ATOM 937 C CA . ASP A 1 125 ? 9.394 -8.848 -4.524 1.00 81.69 125 ASP A CA 1
ATOM 938 C C . ASP A 1 125 ? 10.504 -7.829 -4.822 1.00 81.69 125 ASP A C 1
ATOM 940 O O . ASP A 1 125 ? 11.678 -8.160 -4.679 1.00 81.69 125 ASP A O 1
ATOM 944 N N . THR A 1 126 ? 10.143 -6.608 -5.218 1.00 82.94 126 THR A N 1
ATOM 945 C CA . THR A 1 126 ? 11.081 -5.571 -5.677 1.00 82.94 126 THR A CA 1
ATOM 946 C C . THR A 1 126 ? 11.040 -4.301 -4.836 1.00 82.94 126 THR A C 1
ATOM 948 O O . THR A 1 126 ? 11.943 -3.477 -4.944 1.00 82.94 126 THR A O 1
ATOM 951 N N . PHE A 1 127 ? 10.031 -4.118 -3.981 1.00 86.25 127 PHE A N 1
ATOM 952 C CA . PHE A 1 127 ? 9.906 -2.919 -3.159 1.00 86.25 127 PHE A CA 1
ATOM 953 C C . PHE A 1 127 ? 9.109 -3.133 -1.871 1.00 86.25 127 PHE A C 1
ATOM 955 O O . PHE A 1 127 ? 8.283 -4.043 -1.747 1.00 86.25 127 PHE A O 1
ATOM 962 N N . ILE A 1 128 ? 9.321 -2.214 -0.932 1.00 88.94 128 ILE A N 1
ATOM 963 C CA . ILE A 1 128 ? 8.523 -2.018 0.277 1.00 88.94 128 ILE A CA 1
ATOM 964 C C . ILE A 1 128 ? 8.155 -0.536 0.339 1.00 88.94 128 ILE A C 1
ATOM 966 O O . ILE A 1 128 ? 9.030 0.320 0.245 1.00 88.94 128 ILE A O 1
ATOM 970 N N . LEU A 1 129 ? 6.872 -0.226 0.487 1.00 90.81 129 LEU A N 1
ATOM 971 C CA . LEU A 1 129 ? 6.371 1.138 0.644 1.00 90.81 129 LEU A CA 1
ATOM 972 C C . LEU A 1 129 ? 5.575 1.221 1.944 1.00 90.81 129 LEU A C 1
ATOM 974 O O . LEU A 1 129 ? 4.622 0.462 2.118 1.00 90.81 129 LEU A O 1
ATOM 978 N N . SER A 1 130 ? 5.954 2.130 2.839 1.00 91.75 130 SER A N 1
ATOM 979 C CA . SER A 1 130 ? 5.204 2.452 4.056 1.00 91.75 130 SER A CA 1
ATOM 980 C C . SER A 1 130 ? 4.433 3.742 3.827 1.00 91.75 130 SER A C 1
ATOM 982 O O . SER A 1 130 ? 5.029 4.756 3.457 1.00 91.75 130 SER A O 1
ATOM 984 N N . PHE A 1 131 ? 3.123 3.712 4.049 1.00 93.25 131 PHE A N 1
ATOM 985 C CA . PHE A 1 131 ? 2.262 4.885 3.972 1.00 93.25 131 PHE A CA 1
ATOM 986 C C . PHE A 1 131 ? 1.583 5.153 5.311 1.00 93.25 131 PHE A C 1
ATOM 988 O O . PHE A 1 131 ? 1.202 4.206 6.000 1.00 93.25 131 PHE A O 1
ATOM 995 N N . ILE A 1 132 ? 1.394 6.427 5.648 1.00 93.31 132 ILE A N 1
ATOM 996 C CA . ILE A 1 132 ? 0.890 6.881 6.945 1.00 93.31 132 ILE A CA 1
ATOM 997 C C . ILE A 1 132 ? -0.284 7.865 6.804 1.00 93.31 132 ILE A C 1
ATOM 999 O O . ILE A 1 132 ? -0.361 8.622 5.833 1.00 93.31 132 ILE A O 1
ATOM 1003 N N . ARG A 1 133 ? -1.222 7.809 7.754 1.00 92.50 133 ARG A N 1
ATOM 1004 C CA . ARG A 1 133 ? -2.357 8.727 7.929 1.00 92.50 133 ARG A CA 1
ATOM 1005 C C . ARG A 1 133 ? -2.586 9.003 9.411 1.00 92.50 133 ARG A C 1
ATOM 1007 O O . ARG A 1 133 ? -2.257 8.116 10.236 1.00 92.50 133 ARG A O 1
#

Organism: NCBI:txid2763656

Secondary structure (DSSP, 8-state):
--HHHHHHHHHHHHHHHHHHTTEEE-PPPSSEEEEEEEEEEEETTEEEE--STTS--EEEEETTTEEEEEETTEEEEEEEEEEEGGGTEEEEEESSSTT-EEEEEEEEEE-TTS-EEEEEEEE-SSEEEEEE-

Sequence (133 aa):
MTKRMRIFFLALPALLFLFLQGCAPAALPETGGWELESASIIENGQIHMAEGENLPTGCRLEGNGTFAILSPQGTAAKGTYTRQPMIQAVRLEFLFSDASTAVGTYGIRTYADGTQSETLLITSDTFILSFIR

Foldseek 3Di:
DDPVVQQVVQLVVLVVVCVVVQWDFDADDLKDKWAWPFKWWQDPNDTHTDDDQFDFGIKIHDNVQKIFTAHPVGTPWIFGWDDDPVRSKIWTFTPPPPRWIWIWTKGWHADPVRDIKIWIWIDTNTMIIITID

pLDDT: mean 80.98, std 11.22, range [43.47, 95.5]

Radius of gyration: 14.04 Å; chains: 1; bounding box: 35×36×40 Å